Protein AF-A0A813AUS4-F1 (afdb_monomer)

Foldseek 3Di:
DPDPPPVQPQAVVALPPAFDGDNNATDGHPQFDDSNRPHRVVPPPPDPDPPDPDPPPDVVNVVVVVVVVVPDDDD

Mean pred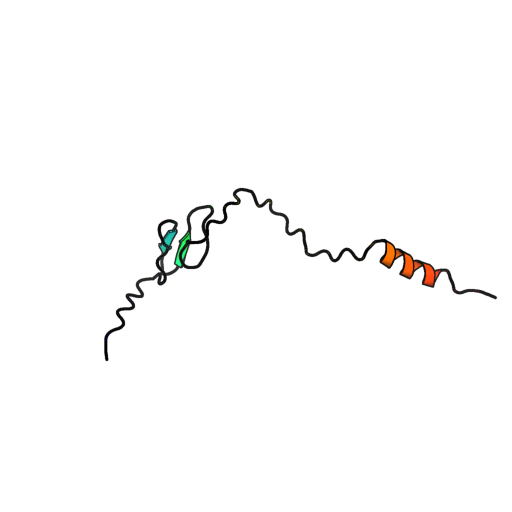icted aligned error: 17.31 Å

Structure (mmCIF, N/CA/C/O backbone):
data_AF-A0A813AUS4-F1
#
_entry.id   AF-A0A813AUS4-F1
#
loop_
_atom_site.group_PDB
_atom_site.id
_atom_site.type_symbol
_atom_site.label_atom_id
_atom_site.label_alt_id
_atom_site.label_comp_id
_atom_site.label_asym_id
_atom_site.label_entity_id
_atom_site.label_seq_id
_atom_site.pdbx_PDB_ins_code
_atom_site.Cartn_x
_atom_site.Cartn_y
_atom_site.Cartn_z
_atom_site.occupancy
_atom_site.B_iso_or_equiv
_atom_site.auth_seq_id
_atom_site.auth_comp_id
_atom_site.auth_asym_id
_atom_site.auth_atom_id
_atom_site.pdbx_PDB_model_num
ATOM 1 N N . ASP A 1 1 ? -19.346 -16.996 -30.933 1.00 44.19 1 ASP A N 1
ATOM 2 C CA . ASP A 1 1 ? -18.761 -16.528 -29.671 1.00 44.19 1 ASP A CA 1
ATOM 3 C C . ASP A 1 1 ? -17.799 -15.396 -30.006 1.00 44.19 1 ASP A C 1
ATOM 5 O O . ASP A 1 1 ? -16.739 -15.648 -30.564 1.00 44.19 1 ASP A O 1
ATOM 9 N N . ALA A 1 2 ? -18.263 -14.148 -29.908 1.00 51.94 2 ALA A N 1
ATOM 10 C CA . ALA A 1 2 ? -17.475 -12.978 -30.291 1.00 51.94 2 ALA A CA 1
ATOM 11 C C . ALA A 1 2 ? -16.483 -12.670 -29.163 1.00 51.94 2 ALA A C 1
ATOM 13 O O . ALA A 1 2 ? -16.892 -12.434 -28.029 1.00 51.94 2 ALA A O 1
ATOM 14 N N . GLY A 1 3 ? -15.192 -12.725 -29.487 1.00 58.12 3 GLY A N 1
ATOM 15 C CA . GLY A 1 3 ? -14.096 -12.650 -28.533 1.00 58.12 3 GLY A CA 1
ATOM 16 C C . GLY A 1 3 ? -14.078 -11.352 -27.734 1.00 58.12 3 GLY A C 1
ATOM 17 O O . GLY A 1 3 ? -13.734 -10.290 -28.249 1.00 58.12 3 GLY A O 1
ATOM 18 N N . LEU A 1 4 ? -14.349 -11.474 -26.437 1.00 62.25 4 LEU A N 1
ATOM 19 C CA . LEU A 1 4 ? -13.785 -10.570 -25.454 1.00 62.25 4 LEU A CA 1
ATOM 20 C C . LEU A 1 4 ? -12.293 -10.905 -25.369 1.00 62.25 4 LEU A C 1
ATOM 22 O O . LEU A 1 4 ? -11.890 -11.795 -24.623 1.00 62.25 4 LEU A O 1
ATOM 26 N N . VAL A 1 5 ? -11.460 -10.195 -26.130 1.00 60.97 5 VAL A N 1
ATOM 27 C CA . VAL A 1 5 ? -10.041 -10.068 -25.782 1.00 60.97 5 VAL A CA 1
ATOM 28 C C . VAL A 1 5 ? -9.948 -9.212 -24.523 1.00 60.97 5 VAL A C 1
ATOM 30 O O . VAL A 1 5 ? -9.467 -8.084 -24.538 1.00 60.97 5 VAL A O 1
ATOM 33 N N . VAL A 1 6 ? -10.419 -9.747 -23.395 1.00 58.28 6 VAL A N 1
ATOM 34 C CA . VAL A 1 6 ? -9.897 -9.313 -22.111 1.00 58.28 6 VAL A CA 1
ATOM 35 C C . VAL A 1 6 ? -8.486 -9.871 -22.103 1.00 58.28 6 VAL A C 1
ATOM 37 O O . VAL A 1 6 ? -8.232 -11.016 -21.741 1.00 58.28 6 VAL A O 1
ATOM 40 N N . SER A 1 7 ? -7.554 -9.083 -22.633 1.00 57.09 7 SER A N 1
ATOM 41 C CA . SER A 1 7 ? -6.139 -9.315 -22.411 1.00 57.09 7 SER A CA 1
ATOM 42 C C . SER A 1 7 ? -5.919 -9.007 -20.934 1.00 57.09 7 SER A C 1
ATOM 44 O O . SER A 1 7 ? -5.438 -7.943 -20.562 1.00 57.09 7 SER A O 1
ATOM 46 N N . SER A 1 8 ? -6.361 -9.931 -20.077 1.00 59.44 8 SER A N 1
ATOM 47 C CA . SER A 1 8 ? -6.189 -9.961 -18.630 1.00 59.44 8 SER A CA 1
ATOM 48 C C . SER A 1 8 ? -4.727 -10.259 -18.314 1.00 59.44 8 SER A C 1
ATOM 50 O O . SER A 1 8 ? -4.383 -11.184 -17.580 1.00 59.44 8 SER A O 1
ATOM 52 N N . THR A 1 9 ? -3.835 -9.493 -18.931 1.00 58.88 9 THR A N 1
ATOM 53 C CA . THR A 1 9 ? -2.422 -9.455 -18.625 1.00 58.88 9 THR A CA 1
ATOM 54 C C . THR A 1 9 ? -2.291 -8.541 -17.418 1.00 58.88 9 THR A C 1
ATOM 56 O O . THR A 1 9 ? -2.019 -7.350 -17.516 1.00 58.88 9 THR A O 1
ATOM 59 N N . GLY A 1 10 ? -2.581 -9.122 -16.258 1.00 66.94 10 GLY A N 1
ATOM 60 C CA . GLY A 1 10 ? -2.324 -8.545 -14.951 1.00 66.94 10 GLY A CA 1
ATOM 61 C C . GLY A 1 10 ? -3.296 -7.454 -14.513 1.00 66.94 10 GLY A C 1
ATOM 62 O O . GLY A 1 10 ? -3.980 -7.643 -13.517 1.00 66.94 10 GLY A O 1
ATOM 63 N N . CYS A 1 11 ? -3.346 -6.315 -15.191 1.00 73.62 11 CYS A N 1
ATOM 64 C CA . CYS A 1 11 ? -4.005 -5.129 -14.651 1.00 73.62 11 CYS A CA 1
ATOM 65 C C . CYS A 1 11 ? -5.099 -4.647 -15.597 1.00 73.62 11 CYS A C 1
ATOM 67 O O . CYS A 1 11 ? -4.856 -3.823 -16.474 1.00 73.62 11 CYS A O 1
ATOM 69 N N . ASP A 1 12 ? -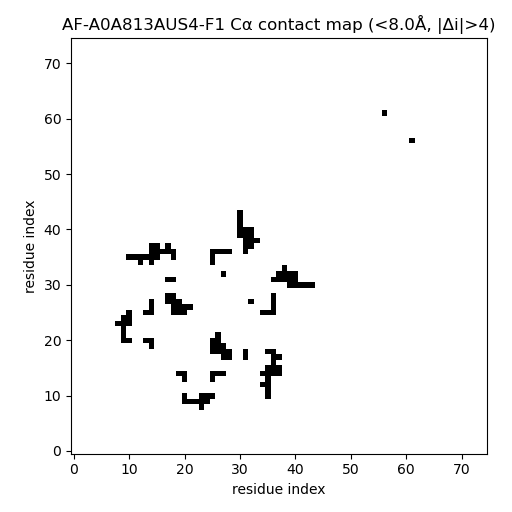6.302 -5.196 -15.410 1.00 73.56 12 ASP A N 1
ATOM 70 C CA . ASP A 1 12 ? -7.539 -4.619 -15.932 1.00 73.56 12 ASP A CA 1
ATOM 71 C C . ASP A 1 12 ? -8.404 -4.134 -14.746 1.00 73.56 12 ASP A C 1
ATOM 73 O O . ASP A 1 12 ? -8.851 -4.939 -13.908 1.00 73.56 12 ASP A O 1
ATOM 77 N N . PRO A 1 13 ? -8.603 -2.813 -14.580 1.00 70.12 13 PRO A N 1
ATOM 78 C CA . PRO A 1 13 ? -8.199 -1.716 -15.461 1.00 70.12 13 PRO A CA 1
ATOM 79 C C . PRO A 1 13 ? -6.680 -1.478 -15.470 1.00 70.12 13 PRO A C 1
ATOM 81 O O . PRO A 1 13 ? -5.987 -1.803 -14.506 1.00 70.12 13 PRO A O 1
ATOM 84 N N . ALA A 1 14 ? -6.179 -0.870 -16.549 1.00 82.12 14 ALA A N 1
ATOM 85 C CA . ALA A 1 14 ? -4.789 -0.434 -16.645 1.00 82.12 14 ALA A CA 1
ATOM 86 C C . ALA A 1 14 ? -4.426 0.506 -15.481 1.00 82.12 14 ALA A C 1
ATOM 88 O O . ALA A 1 14 ? -5.242 1.335 -15.075 1.00 82.12 14 ALA A O 1
ATOM 89 N N . CYS A 1 15 ? -3.184 0.437 -14.993 1.00 87.31 15 CYS A N 1
ATOM 90 C CA . CYS A 1 15 ? -2.664 1.275 -13.899 1.00 87.31 15 CYS A CA 1
ATOM 91 C C . CYS A 1 15 ? -2.505 2.769 -14.250 1.00 87.31 15 CYS A C 1
ATOM 93 O O . CYS A 1 15 ? -1.816 3.498 -13.540 1.00 87.31 15 CYS A O 1
ATOM 95 N N . GLY A 1 16 ? -3.120 3.224 -15.347 1.00 85.25 16 GLY A N 1
ATOM 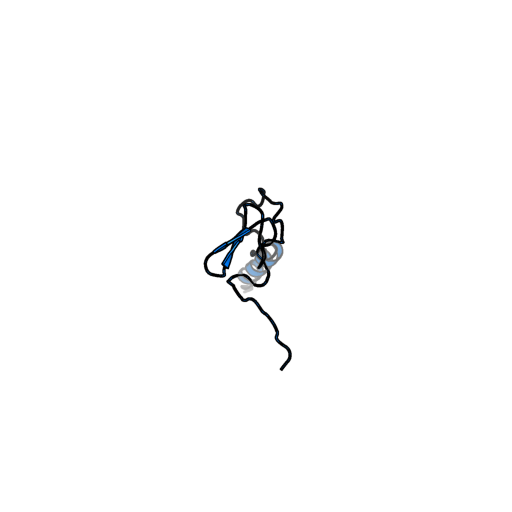96 C CA . GLY A 1 16 ? -3.041 4.599 -15.825 1.00 85.25 16 GLY A CA 1
ATOM 97 C C . GLY A 1 16 ? -1.612 5.037 -16.157 1.00 85.25 16 GLY A C 1
ATOM 98 O O . GLY A 1 16 ? -0.771 4.226 -16.537 1.00 85.25 16 GLY A O 1
ATOM 99 N N . ALA A 1 17 ? -1.361 6.343 -16.027 1.00 89.31 17 ALA A N 1
ATOM 100 C CA . ALA A 1 17 ? -0.037 6.955 -16.177 1.00 89.31 17 ALA A CA 1
ATOM 101 C C . ALA A 1 17 ? 0.721 7.098 -14.842 1.00 89.31 17 ALA A C 1
ATOM 103 O O . ALA A 1 17 ? 1.862 7.537 -14.854 1.00 89.31 17 ALA A 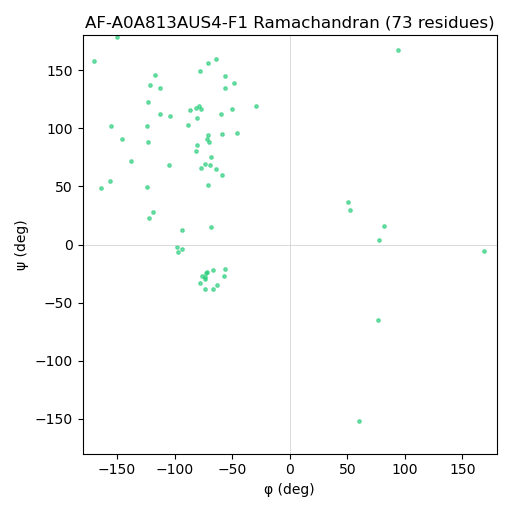O 1
ATOM 104 N N . HIS A 1 18 ? 0.088 6.742 -13.718 1.00 92.25 18 HIS A N 1
ATOM 105 C CA . HIS A 1 18 ? 0.587 6.991 -12.359 1.00 92.25 18 HIS A CA 1
ATOM 106 C C . HIS A 1 18 ? 0.809 5.697 -11.576 1.00 92.25 18 HIS A C 1
ATOM 108 O O . HIS A 1 18 ? 0.659 5.656 -10.355 1.00 92.25 18 HIS A O 1
ATOM 114 N N . GLY A 1 19 ? 1.098 4.601 -12.272 1.00 91.12 19 GLY A N 1
ATOM 115 C CA . GLY A 1 19 ? 1.362 3.324 -11.637 1.00 91.12 19 GLY A CA 1
ATOM 116 C C . GLY A 1 19 ? 1.910 2.284 -12.597 1.00 91.12 19 GLY A C 1
ATOM 117 O O . GLY A 1 19 ? 1.733 2.360 -13.811 1.00 91.12 19 GLY A O 1
ATOM 118 N N . THR A 1 20 ? 2.579 1.283 -12.034 1.00 91.31 20 THR A N 1
ATOM 119 C CA . THR A 1 20 ? 3.150 0.160 -12.784 1.00 91.31 20 THR A CA 1
ATOM 120 C C . THR A 1 20 ? 2.422 -1.131 -12.433 1.00 91.31 20 THR A C 1
ATOM 122 O O . THR A 1 20 ? 2.197 -1.432 -11.264 1.00 91.31 20 THR A O 1
ATOM 125 N N . CYS A 1 21 ? 2.072 -1.926 -13.445 1.00 90.00 21 CYS A N 1
ATOM 126 C CA . CYS A 1 21 ? 1.486 -3.244 -13.225 1.00 90.00 21 CYS A CA 1
ATOM 127 C C . CYS A 1 21 ? 2.570 -4.252 -12.824 1.00 90.00 21 CYS A C 1
ATOM 129 O O . CYS A 1 21 ? 3.448 -4.568 -13.632 1.00 90.00 21 CYS A O 1
ATOM 131 N N . ARG A 1 22 ? 2.486 -4.810 -11.612 1.00 87.62 22 ARG A N 1
ATOM 132 C CA . ARG A 1 22 ? 3.315 -5.939 -11.168 1.00 87.62 22 ARG A CA 1
ATOM 133 C C . ARG A 1 22 ? 2.442 -7.097 -10.722 1.00 87.62 22 ARG A C 1
ATOM 135 O O . ARG A 1 22 ? 1.610 -6.952 -9.836 1.00 87.62 22 ARG A O 1
ATOM 142 N N . SER A 1 23 ? 2.624 -8.262 -11.345 1.00 85.12 23 SER A N 1
ATOM 143 C CA . SER A 1 23 ? 1.909 -9.501 -10.984 1.00 85.12 23 SER A CA 1
ATOM 144 C C . SER A 1 23 ? 0.379 -9.358 -10.916 1.00 85.12 23 SER A C 1
ATOM 146 O O . SER A 1 23 ? -0.285 -10.053 -10.155 1.00 85.12 23 SER A O 1
ATOM 148 N N . GLY A 1 24 ? -0.179 -8.445 -11.711 1.00 83.81 24 GLY A N 1
ATOM 149 C CA . GLY A 1 24 ? -1.606 -8.140 -11.746 1.00 83.81 24 GLY A CA 1
ATOM 150 C C . GLY A 1 24 ? -2.136 -7.198 -10.672 1.00 83.81 24 GLY A C 1
ATOM 151 O O . GLY A 1 24 ? -3.343 -7.099 -10.464 1.00 83.81 24 GLY A O 1
ATOM 152 N N . ILE A 1 25 ? -1.234 -6.479 -10.013 1.00 85.75 25 ILE A N 1
ATOM 153 C CA . ILE A 1 25 ? -1.544 -5.433 -9.048 1.00 85.75 25 ILE A CA 1
ATOM 154 C C . ILE A 1 25 ? -0.910 -4.133 -9.542 1.00 85.75 25 ILE A C 1
ATOM 156 O O . ILE A 1 25 ? 0.227 -4.127 -10.017 1.00 85.75 25 ILE A O 1
ATOM 160 N N . CYS A 1 26 ? -1.649 -3.031 -9.443 1.00 91.12 26 CYS A N 1
ATOM 161 C CA . CYS A 1 26 ? -1.116 -1.708 -9.731 1.00 91.12 26 CYS A CA 1
ATOM 162 C C . CYS A 1 26 ? -0.347 -1.169 -8.527 1.00 91.12 26 CYS A C 1
ATOM 164 O O . CYS A 1 26 ? -0.919 -0.942 -7.462 1.00 91.12 26 CYS A O 1
ATOM 166 N N . GLU A 1 27 ? 0.948 -0.948 -8.714 1.00 93.12 27 GLU A N 1
ATOM 167 C CA . GLU A 1 27 ? 1.787 -0.191 -7.792 1.00 93.12 27 GLU A CA 1
ATOM 168 C C . GLU A 1 27 ? 1.714 1.285 -8.190 1.00 93.12 27 GLU A C 1
ATOM 170 O O . GLU A 1 27 ? 2.302 1.679 -9.198 1.00 93.12 27 GLU A O 1
ATOM 175 N N . CYS A 1 28 ? 0.950 2.083 -7.445 1.00 93.00 28 CYS A N 1
ATOM 176 C CA . CYS A 1 28 ? 0.765 3.502 -7.742 1.00 93.00 28 CYS A CA 1
ATOM 177 C C . CYS A 1 28 ? 1.960 4.353 -7.297 1.00 93.00 28 CYS A C 1
ATOM 179 O O . CYS A 1 28 ? 2.637 4.045 -6.315 1.00 93.00 28 CYS A O 1
ATOM 181 N N . GLU A 1 29 ? 2.194 5.442 -8.024 1.00 93.19 29 GLU A N 1
ATOM 182 C CA . GLU A 1 29 ? 3.131 6.501 -7.657 1.00 93.19 29 GLU A CA 1
ATOM 183 C C . GLU A 1 29 ? 2.680 7.215 -6.374 1.00 93.19 29 GLU A C 1
ATOM 185 O O . GLU A 1 29 ? 1.511 7.165 -5.982 1.00 93.19 29 GLU A O 1
ATOM 190 N N . ALA A 1 30 ? 3.613 7.896 -5.704 1.00 89.88 30 ALA A N 1
ATOM 191 C CA . ALA A 1 30 ? 3.307 8.659 -4.497 1.00 89.88 30 ALA A CA 1
ATOM 192 C C . ALA A 1 30 ? 2.194 9.687 -4.763 1.00 89.88 30 ALA A C 1
ATOM 194 O O . ALA A 1 30 ? 2.193 10.378 -5.782 1.00 89.88 30 ALA A O 1
ATOM 195 N N . GLY A 1 31 ? 1.224 9.756 -3.850 1.00 90.19 31 GLY A N 1
ATOM 196 C CA . GLY A 1 31 ? 0.044 10.603 -4.008 1.00 90.19 31 GLY A CA 1
ATOM 197 C C . GLY A 1 31 ? -1.019 10.043 -4.955 1.00 90.19 31 GLY A C 1
ATOM 198 O O . GLY A 1 31 ? -2.017 10.716 -5.165 1.00 90.19 31 GLY A O 1
ATOM 199 N N . TRP A 1 32 ? -0.878 8.831 -5.504 1.00 91.50 32 TRP A N 1
ATOM 200 C CA . TRP A 1 32 ? -1.899 8.201 -6.348 1.00 91.50 32 TRP A CA 1
ATOM 201 C C . TRP A 1 32 ? -2.448 6.908 -5.746 1.00 91.50 32 TRP A C 1
ATOM 203 O O . TRP A 1 32 ? -1.745 6.148 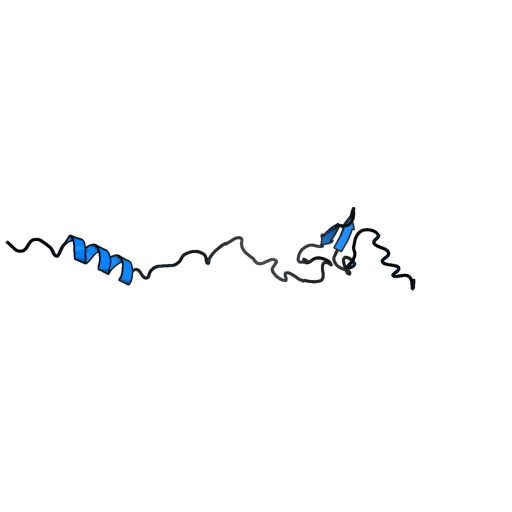-5.083 1.00 91.50 32 TRP A O 1
ATOM 213 N N . ALA A 1 33 ? -3.732 6.646 -5.985 1.00 88.75 33 ALA A N 1
ATOM 214 C CA . ALA A 1 33 ? -4.442 5.484 -5.464 1.00 88.75 33 ALA A CA 1
ATOM 215 C C . ALA A 1 33 ? -5.580 5.010 -6.385 1.00 88.75 33 ALA A C 1
ATOM 217 O O . ALA A 1 33 ? -5.884 5.595 -7.429 1.00 88.75 33 ALA A O 1
ATOM 218 N N . GLY A 1 34 ? -6.239 3.926 -5.967 1.00 87.56 34 GLY A N 1
ATOM 219 C CA . GLY A 1 34 ? -7.332 3.276 -6.691 1.00 87.56 34 GLY A CA 1
ATOM 220 C C . GLY A 1 34 ? -6.860 2.125 -7.584 1.00 87.56 34 GLY A C 1
ATOM 221 O O . GLY A 1 34 ? -5.672 1.970 -7.850 1.00 87.56 34 GLY A O 1
ATOM 222 N N . LYS A 1 35 ? -7.809 1.309 -8.069 1.00 86.50 35 LYS A N 1
ATOM 223 C CA . LYS A 1 35 ? -7.523 0.076 -8.834 1.00 86.50 35 LYS A CA 1
ATOM 224 C C . LYS A 1 35 ? -6.671 0.316 -10.094 1.00 86.50 35 LYS A C 1
ATOM 226 O O . LYS A 1 35 ? -5.962 -0.587 -10.509 1.00 86.50 35 LYS A O 1
ATOM 231 N N . GLY A 1 36 ? -6.745 1.512 -10.680 1.00 90.19 36 GLY A N 1
ATOM 232 C CA . GLY A 1 36 ? -5.963 1.924 -11.851 1.00 90.19 36 GLY A CA 1
ATOM 233 C C . GLY A 1 36 ? -5.110 3.175 -11.622 1.00 90.19 36 GLY A C 1
ATOM 234 O O . GLY A 1 36 ? -4.835 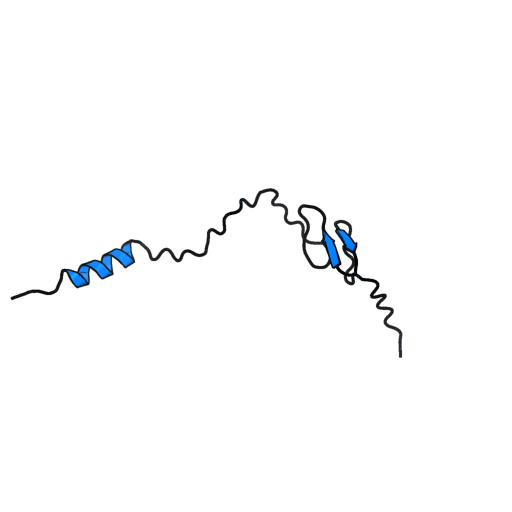3.881 -12.584 1.00 90.19 36 GLY A O 1
ATOM 235 N N . CYS A 1 37 ? -4.767 3.502 -10.368 1.00 92.44 37 CYS A N 1
ATOM 236 C CA . CYS A 1 37 ? -3.972 4.687 -10.007 1.00 92.44 37 CYS A CA 1
ATOM 237 C C . CYS A 1 37 ? -4.493 6.007 -10.608 1.00 92.44 37 CYS A C 1
ATOM 239 O O . CYS A 1 37 ? -3.724 6.870 -11.013 1.00 92.44 37 CYS A O 1
ATOM 241 N N . SER A 1 38 ? -5.816 6.162 -10.697 1.00 90.81 38 SER A N 1
ATOM 242 C CA . SER A 1 38 ? -6.468 7.339 -11.286 1.00 90.81 38 SER A CA 1
ATOM 243 C C . SER A 1 38 ? -6.930 8.364 -10.248 1.00 90.81 38 SER A C 1
ATOM 245 O O . SER A 1 38 ? -7.512 9.382 -10.616 1.00 90.81 38 SER A O 1
ATOM 247 N N . LEU A 1 39 ? -6.742 8.083 -8.955 1.00 88.69 39 LEU A N 1
ATOM 248 C CA . LEU A 1 39 ? -7.145 8.965 -7.863 1.00 88.69 39 LEU A CA 1
ATOM 249 C C . LEU A 1 39 ? -5.907 9.661 -7.302 1.00 88.69 39 LEU A C 1
ATOM 251 O O . LEU A 1 39 ? -5.087 9.000 -6.673 1.00 88.69 39 LEU A O 1
ATOM 255 N N . PHE A 1 40 ? -5.777 10.972 -7.508 1.00 89.50 40 PHE A N 1
ATOM 256 C CA . PHE A 1 40 ? -4.725 11.765 -6.873 1.00 89.50 40 PHE A CA 1
ATOM 257 C C . PHE A 1 40 ? -5.153 12.110 -5.443 1.00 89.50 40 PHE A C 1
ATOM 259 O O . PHE A 1 40 ? -6.069 12.903 -5.220 1.00 89.50 40 PHE A O 1
ATOM 266 N N . LEU A 1 41 ? -4.503 11.483 -4.473 1.00 84.69 41 LEU A N 1
ATOM 267 C CA . LEU A 1 41 ? -4.556 11.808 -3.058 1.00 84.69 41 LEU A CA 1
ATOM 268 C C . LEU A 1 41 ? -3.684 13.045 -2.819 1.00 84.69 41 LEU A C 1
ATOM 270 O O . LEU A 1 41 ? -2.631 12.908 -2.212 1.00 84.69 41 LEU A O 1
ATOM 274 N N . ALA A 1 42 ? -4.077 14.203 -3.366 1.00 68.88 42 ALA A N 1
ATOM 275 C CA . ALA A 1 42 ? -3.402 15.508 -3.281 1.00 68.88 42 ALA A CA 1
ATOM 276 C C . ALA A 1 42 ? -3.229 16.009 -1.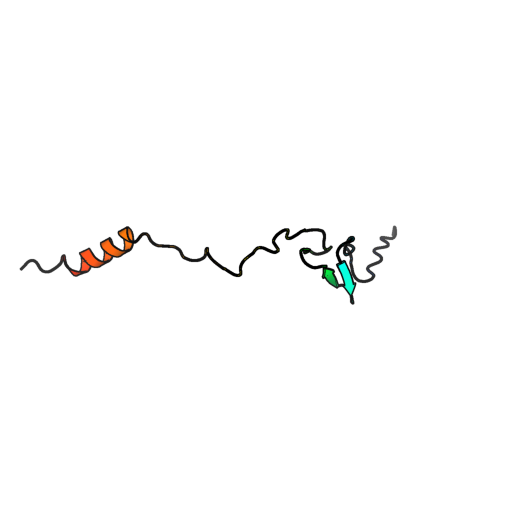835 1.00 68.88 42 ALA A C 1
ATOM 278 O O . ALA A 1 42 ? -3.764 17.043 -1.447 1.00 68.88 42 ALA A O 1
ATOM 279 N N . ASP A 1 43 ? -2.529 15.232 -1.033 1.00 60.78 43 ASP A N 1
ATOM 280 C CA . ASP A 1 43 ? -2.474 15.333 0.404 1.00 60.78 43 ASP A CA 1
ATOM 281 C C . ASP A 1 43 ? -1.167 14.691 0.870 1.00 60.78 43 ASP A C 1
ATOM 283 O O . ASP A 1 43 ? -1.113 13.816 1.735 1.00 60.78 43 ASP A O 1
ATOM 287 N N . GLU A 1 44 ? -0.064 15.175 0.295 1.00 59.59 44 GLU A N 1
ATOM 288 C CA . GLU A 1 44 ? 1.210 15.264 1.016 1.00 59.59 44 GLU A CA 1
ATOM 289 C C . GLU A 1 44 ? 1.014 16.255 2.183 1.00 59.59 44 GLU A C 1
ATOM 291 O O . GLU A 1 44 ? 1.507 17.381 2.172 1.00 59.59 44 GLU A O 1
ATOM 296 N N . GLY A 1 45 ? 0.149 15.865 3.122 1.00 55.66 45 GLY A N 1
ATOM 297 C CA . GLY A 1 45 ? -0.624 16.780 3.955 1.00 55.66 45 GLY A CA 1
ATOM 298 C 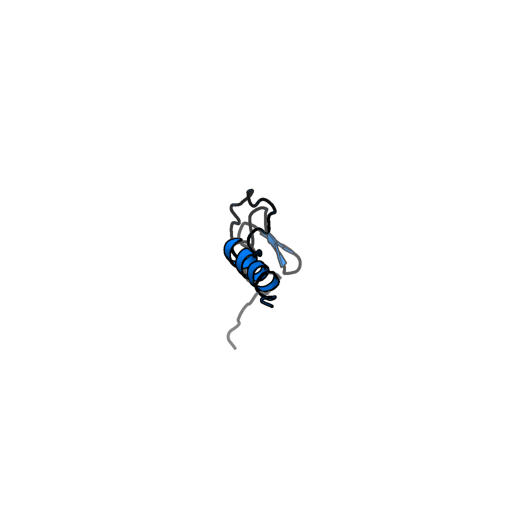C . GLY A 1 45 ? -1.742 16.133 4.783 1.00 55.66 45 GLY A C 1
ATOM 299 O O . GLY A 1 45 ? -2.279 16.813 5.643 1.00 55.66 45 GLY A O 1
ATOM 300 N N . ALA A 1 46 ? -2.045 14.833 4.645 1.00 56.47 46 ALA A N 1
ATOM 301 C CA . ALA A 1 46 ? -2.737 14.118 5.720 1.00 56.47 46 ALA A CA 1
ATOM 302 C C . ALA A 1 46 ? -1.685 13.735 6.750 1.00 56.47 46 ALA A C 1
ATOM 304 O O . ALA A 1 46 ? -1.142 12.623 6.759 1.00 56.47 46 ALA A O 1
ATOM 305 N N . GLU A 1 47 ? -1.406 14.665 7.655 1.00 48.75 47 GLU A N 1
ATOM 306 C CA . GLU A 1 47 ? -1.151 14.290 9.033 1.00 48.75 47 GLU A CA 1
ATOM 307 C C . GLU A 1 47 ? -1.915 13.011 9.401 1.00 48.75 47 GLU A C 1
ATOM 309 O O . GLU A 1 47 ? -3.143 12.925 9.369 1.00 48.75 47 GLU A O 1
ATOM 314 N N . HIS A 1 48 ? -1.133 12.002 9.770 1.00 52.50 48 HIS A N 1
ATOM 315 C CA . HIS A 1 48 ? -1.569 10.910 10.612 1.00 52.50 48 HIS A CA 1
ATOM 316 C C . HIS A 1 48 ? -2.350 11.469 11.798 1.00 52.50 48 HIS A C 1
ATOM 318 O O . HIS A 1 48 ? -1.776 11.840 12.822 1.00 52.50 48 HIS A O 1
ATOM 324 N N . SER A 1 49 ? -3.668 11.495 11.665 1.00 45.00 49 SER A N 1
ATOM 325 C CA . SER A 1 49 ? -4.547 11.708 12.788 1.00 45.00 49 SER A CA 1
ATOM 326 C C . SER A 1 49 ? -5.920 11.104 12.514 1.00 45.00 49 SER A C 1
ATOM 328 O O . SER A 1 49 ? -6.727 11.688 11.791 1.00 45.00 49 SER A O 1
ATOM 330 N N . PRO A 1 50 ? -6.244 9.927 13.081 1.00 59.50 50 PRO A N 1
ATOM 331 C CA . PRO A 1 50 ? -7.601 9.402 13.066 1.00 59.50 50 PRO A CA 1
ATOM 332 C C . PRO A 1 50 ? -8.444 10.215 14.060 1.00 59.50 50 PRO A C 1
ATOM 334 O O . PRO A 1 50 ? -8.821 9.746 15.131 1.00 59.50 50 PRO A O 1
ATOM 337 N N . GLN A 1 51 ? -8.714 11.474 13.741 1.00 61.50 51 GLN A N 1
ATOM 338 C CA . GLN A 1 51 ? -9.513 12.376 14.562 1.00 61.50 51 GLN A CA 1
ATOM 339 C C . GLN A 1 51 ? -10.891 12.570 13.957 1.00 61.50 51 GLN A C 1
ATOM 341 O O . GLN A 1 51 ? -11.235 13.664 13.549 1.00 61.50 51 GLN A O 1
ATOM 346 N N . GLN A 1 52 ? -11.716 11.520 13.971 1.00 55.47 52 GLN A N 1
ATOM 347 C CA . GLN A 1 52 ? -13.154 11.703 14.216 1.00 55.47 52 GLN A CA 1
ATOM 348 C C . GLN A 1 52 ? -13.871 10.387 14.577 1.00 55.47 52 GLN A C 1
ATOM 350 O O . GLN A 1 52 ? -14.927 10.064 14.049 1.00 55.47 52 GLN A O 1
ATOM 355 N N . ALA A 1 53 ? -13.325 9.619 15.519 1.00 58.47 53 ALA A N 1
ATOM 356 C CA . ALA A 1 53 ? -14.077 8.555 16.193 1.00 58.47 53 ALA A CA 1
ATOM 357 C C . ALA A 1 53 ? -14.052 8.760 17.712 1.00 58.47 53 ALA A C 1
ATOM 359 O O . ALA A 1 53 ? -13.740 7.864 18.489 1.00 58.47 53 ALA A O 1
ATOM 360 N N . LYS A 1 54 ? -14.371 9.978 18.151 1.00 52.88 54 LYS A N 1
ATOM 361 C CA . LYS A 1 54 ? -14.758 10.241 19.534 1.00 52.88 54 LYS A CA 1
ATOM 362 C C . LYS A 1 54 ? -16.115 10.914 19.476 1.00 52.88 54 LYS A C 1
ATOM 364 O O . LYS A 1 54 ? -16.206 12.095 19.156 1.00 52.88 54 LYS A O 1
ATOM 369 N N . VAL A 1 55 ? -17.166 10.150 19.761 1.00 59.19 55 VAL A N 1
ATOM 370 C CA . VAL A 1 55 ? -18.427 10.725 20.227 1.00 59.19 55 VAL A CA 1
ATOM 371 C C . VAL A 1 55 ? -18.055 11.478 21.498 1.00 59.19 55 VAL A C 1
ATOM 373 O O . VAL A 1 55 ? -17.879 10.882 22.560 1.00 59.19 55 VAL A O 1
ATOM 376 N N . VAL A 1 56 ? -17.809 12.779 21.377 1.00 55.31 56 VAL A N 1
ATOM 377 C CA . VAL A 1 56 ? -17.774 13.649 22.543 1.00 55.31 56 VAL A CA 1
ATOM 378 C C . VAL A 1 56 ? -19.231 13.740 22.957 1.00 55.31 56 VAL A C 1
ATOM 380 O O . VAL A 1 56 ? -19.981 14.558 22.439 1.00 55.31 56 VAL A O 1
ATOM 383 N N . LEU A 1 57 ? -19.658 12.829 23.833 1.00 61.94 57 LEU A N 1
ATOM 384 C CA . LEU A 1 57 ? -20.802 13.104 24.689 1.00 61.94 57 LEU A CA 1
ATOM 385 C C . LEU A 1 57 ? -20.491 14.464 25.312 1.00 61.94 57 LEU A C 1
ATOM 387 O O . LEU A 1 57 ? -19.436 14.610 25.938 1.00 61.94 57 LEU A O 1
ATOM 391 N N . GLU A 1 58 ? -21.315 15.473 25.021 1.00 64.75 58 GLU A N 1
ATOM 392 C CA . GLU A 1 58 ? -21.082 16.823 25.521 1.00 64.75 58 GLU A CA 1
ATOM 393 C C . GLU A 1 58 ? -20.787 16.753 27.027 1.00 64.75 58 GLU A C 1
ATOM 395 O O . GLU A 1 58 ? -21.453 15.991 27.735 1.00 64.75 58 GLU A O 1
ATOM 400 N N . PRO A 1 59 ? -19.826 17.526 27.560 1.00 63.53 59 PRO A N 1
ATOM 401 C CA . PRO A 1 59 ? -19.550 17.540 28.999 1.00 63.53 59 PRO A CA 1
ATOM 402 C C . PRO A 1 59 ? -20.802 17.883 29.832 1.00 63.53 59 PRO A C 1
ATOM 404 O O . PRO A 1 59 ? -20.894 17.492 30.992 1.00 63.53 59 PRO A O 1
ATOM 407 N N . ALA A 1 60 ? -21.802 18.529 29.218 1.00 59.38 60 ALA A N 1
ATOM 408 C CA . ALA A 1 60 ? -23.126 18.742 29.793 1.00 59.38 60 ALA A CA 1
ATOM 409 C C . ALA A 1 60 ? -23.898 17.435 30.071 1.00 59.38 60 ALA A C 1
ATOM 411 O O . ALA A 1 60 ? -24.601 17.348 31.072 1.00 59.38 60 ALA A O 1
ATOM 412 N N . VAL A 1 61 ? -23.747 16.401 29.235 1.00 65.06 61 VAL A N 1
ATOM 413 C CA . VAL A 1 61 ? -24.408 15.097 29.414 1.00 65.06 61 VAL A CA 1
ATOM 414 C C . VAL A 1 61 ? -23.767 14.313 30.557 1.00 65.06 61 VAL A C 1
ATOM 416 O O . VAL A 1 61 ? -24.483 13.690 31.334 1.00 65.06 61 VAL A O 1
ATOM 419 N N . LEU A 1 62 ? -22.438 14.382 30.711 1.00 64.69 62 LEU A N 1
ATOM 420 C CA . LEU A 1 62 ? -21.729 13.706 31.805 1.00 64.69 62 LEU A CA 1
ATOM 421 C C . LEU A 1 62 ? -22.092 14.304 33.178 1.00 64.69 62 LEU A C 1
ATOM 423 O O . LEU A 1 62 ? -22.318 13.559 34.130 1.00 64.69 62 LEU A O 1
ATOM 427 N N . ALA A 1 63 ? -22.264 15.629 33.251 1.00 59.34 63 ALA A N 1
ATOM 428 C CA . ALA A 1 63 ? -22.645 16.334 34.477 1.00 59.34 63 ALA A CA 1
ATOM 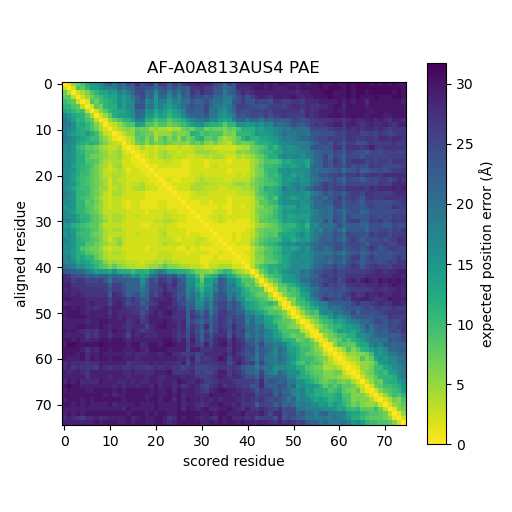429 C C . ALA A 1 63 ? -24.074 16.015 34.972 1.00 59.34 63 ALA A C 1
ATOM 431 O O . ALA A 1 63 ? -24.363 16.177 36.156 1.00 59.34 63 ALA A O 1
ATOM 432 N N . LEU A 1 64 ? -24.971 15.536 34.102 1.00 61.81 64 LEU A N 1
ATOM 433 C CA . LEU A 1 64 ? -26.331 15.131 34.490 1.00 61.81 64 LEU A CA 1
ATOM 434 C C . LEU A 1 64 ? -26.360 13.770 35.205 1.00 61.81 64 LEU A C 1
ATOM 436 O O . LEU A 1 64 ? -27.245 13.523 36.023 1.00 61.81 64 LEU A O 1
ATOM 440 N N . ILE A 1 65 ? -25.389 12.893 34.935 1.00 62.22 65 ILE A N 1
ATOM 441 C CA . ILE A 1 65 ? -25.332 11.541 35.515 1.00 62.22 65 ILE A CA 1
ATOM 442 C C . ILE A 1 65 ? -24.816 11.601 36.964 1.00 62.22 65 ILE A C 1
ATOM 444 O O . ILE A 1 65 ? -25.282 10.852 37.822 1.00 62.22 65 ILE A O 1
ATOM 448 N N . GLU A 1 66 ? -23.920 12.544 37.275 1.00 63.41 66 GLU A N 1
ATOM 449 C CA . GLU A 1 66 ? -23.391 12.750 38.635 1.00 63.41 66 GLU A CA 1
ATOM 450 C C . GLU A 1 66 ? -24.409 13.395 39.593 1.00 63.41 66 GLU A C 1
ATOM 452 O O . GLU A 1 66 ? -24.353 13.174 40.803 1.00 63.41 66 GLU A O 1
ATOM 457 N N . GLN A 1 67 ? -25.397 14.137 39.079 1.00 58.84 67 GLN A N 1
ATOM 458 C CA . GLN A 1 67 ? -26.452 14.730 39.913 1.00 58.84 67 GLN A CA 1
ATOM 459 C C . GLN A 1 67 ? -27.440 13.690 40.461 1.00 58.84 67 GLN A C 1
ATOM 461 O O . GLN A 1 67 ? -28.027 13.908 41.519 1.00 58.84 67 GLN A O 1
ATOM 466 N N . ALA A 1 68 ? -27.584 12.533 39.805 1.00 58.09 68 ALA A N 1
ATOM 467 C CA . ALA A 1 68 ? -28.427 11.442 40.296 1.00 58.09 68 ALA A CA 1
ATOM 468 C C . ALA A 1 68 ? -27.807 10.709 41.501 1.00 58.09 68 ALA A C 1
ATOM 470 O O . ALA A 1 68 ? -28.541 10.211 42.353 1.00 58.09 68 ALA A O 1
ATOM 471 N N . ALA A 1 69 ? -26.472 10.688 41.616 1.00 60.88 69 ALA A N 1
ATOM 472 C CA . ALA A 1 69 ? -25.782 10.062 42.746 1.00 60.88 69 ALA A CA 1
ATOM 473 C C . ALA A 1 69 ? -25.897 10.887 44.043 1.00 60.88 69 ALA A C 1
ATOM 475 O O . ALA A 1 69 ? -25.940 10.313 45.128 1.00 60.88 69 ALA A O 1
ATOM 476 N N . ASN A 1 70 ? -26.015 12.218 43.937 1.00 57.75 70 ASN A N 1
ATOM 477 C CA . ASN A 1 70 ? -26.109 13.119 45.095 1.00 57.75 70 ASN A CA 1
ATOM 478 C C . ASN A 1 70 ? -27.543 13.523 45.480 1.00 57.75 70 ASN A C 1
ATOM 480 O O . ASN A 1 70 ? -27.731 14.166 46.510 1.00 57.75 70 ASN A O 1
ATOM 484 N N . ALA A 1 71 ? -28.560 13.162 44.691 1.00 61.38 71 ALA A N 1
ATOM 485 C CA . ALA A 1 71 ? -29.942 13.596 44.922 1.00 61.38 71 ALA A CA 1
ATOM 486 C C . ALA A 1 71 ? -30.805 12.618 45.747 1.00 61.38 71 ALA A C 1
ATOM 488 O O . ALA A 1 71 ? -32.021 12.784 45.793 1.00 61.38 71 ALA A O 1
ATOM 489 N N . SER A 1 72 ? -30.233 11.603 46.407 1.00 59.94 72 SER A N 1
ATOM 490 C CA . SER A 1 72 ? -31.030 10.611 47.152 1.00 59.94 72 SER A CA 1
ATOM 491 C C . SER A 1 72 ? -30.444 10.226 48.514 1.00 59.94 72 SER A C 1
ATOM 493 O O . SER A 1 72 ? -30.019 9.092 48.682 1.00 59.94 72 SER A O 1
ATOM 495 N N . VAL A 1 73 ? -30.498 11.134 49.499 1.00 58.78 73 VAL A N 1
ATOM 496 C CA . VAL A 1 73 ? -31.024 10.796 50.842 1.00 58.78 73 VAL A CA 1
ATOM 497 C C . VAL A 1 73 ? -31.748 12.019 51.437 1.00 58.78 73 VAL A C 1
ATOM 499 O O . VAL A 1 73 ? -31.124 12.861 52.080 1.00 58.78 73 VAL A O 1
ATOM 502 N N . PRO A 1 74 ? -33.064 12.173 51.226 1.00 59.22 74 PRO A N 1
ATOM 503 C CA . PRO A 1 74 ? -33.915 12.908 52.150 1.00 59.22 74 PRO A CA 1
ATOM 504 C C . PRO A 1 74 ? -34.409 11.952 53.250 1.00 59.22 74 PRO A C 1
ATOM 506 O O . PRO A 1 74 ? -35.155 11.019 52.952 1.00 59.22 74 PRO A O 1
ATOM 509 N N . GLY A 1 75 ? -34.012 12.195 54.506 1.00 54.12 75 GLY A N 1
ATOM 510 C CA . GLY A 1 75 ? -34.555 11.520 55.697 1.00 54.12 75 GLY A CA 1
ATOM 511 C C . GLY A 1 75 ? -33.502 11.044 56.678 1.00 54.12 75 GLY A C 1
ATOM 512 O O . GLY A 1 75 ? -33.135 9.855 56.578 1.00 54.12 75 GLY A O 1
#

Solvent-accessible surface area (backbone atoms only — not comparable to full-atom values): 4923 Å² total; per-residue (Å²): 135,84,81,78,77,71,75,71,73,45,35,81,58,54,16,60,93,35,29,47,70,51,100,40,40,53,50,46,40,93,52,33,34,70,78,25,18,78,40,72,50,91,46,99,69,67,70,93,64,92,80,84,85,68,87,72,71,51,71,70,62,59,57,57,60,58,51,63,76,73,70,72,82,90,131

Radius of gyration: 27.17 Å; Cα contacts (8 Å, |Δi|>4): 71; chains: 1; bounding box: 38×35×86 Å

Nearest PDB structures (foldseek):
  3a7q-assembly1_A  TM=8.754E-01  e=1.633E-01  Mus musculus
  4nen-assembly1_B  TM=8.807E-01  e=2.699E-01  Homo sapiens
  2p26-assembly1_A  TM=8.349E-01  e=5.146E-01  Homo sapiens
  4neh-assembly1_B  TM=6.766E-01  e=3.595E-01  Homo sapiens

Organism: NCBI:txid1628268

pLDDT: mean 70.57, std 15.08, range [44.19, 93.19]

Secondary structure (DSSP, 8-state):
--------SS-SS--TTSEEEETTEEEEPTTEESTTS-EE---TT--S---S------HHHHHHHHHHHHS----

InterPro domains:
  IPR000742 EGF-like domain [PS01186] (26-37)

Sequence (75 aa):
DAGLVVSSTGCDPACGAHGTCRSGICECEAGWAGKGCSLFLADEGAEHSPQQAKVVLEPAVLALIEQAANASVPG